Protein AF-A0A6H0ZIC0-F1 (afdb_monomer)

pLDDT: mean 87.7, std 14.44, range [37.72, 98.19]

Mean predicted aligned error: 5.65 Å

Foldseek 3Di:
DDDDQDVQLVVQLVLLVVLLVPDPDDFLLVVLCVVPDDVLNSVLSSVCSVQLVLLLVLADPVLNVVDDCRPGRSNLCVLQWDSDPPDSHIDGPDHSNVVSVVVSVCVVVVHPRPPRD

Radius of gyration: 13.79 Å; Cα contacts (8 Å, |Δi|>4): 107; chains: 1; bounding box: 33×36×36 Å

Secondary structure (DSSP, 8-state):
-PPPPPHHHHHHHHHHHHHHHH--S--HHHHHHHHHHHHHHHHHHHHHHHHHHHHHHHS-HHHHHT--IIIIIHHHHGGGEE--TTSSS-EESS-HHHHHHHHHHHHHHT-------

Structure (mmCIF, N/CA/C/O backbone):
data_AF-A0A6H0ZIC0-F1
#
_entry.id   AF-A0A6H0ZIC0-F1
#
loop_
_atom_site.group_PDB
_atom_site.id
_atom_site.type_symbol
_atom_site.label_atom_id
_atom_site.label_alt_id
_atom_site.label_comp_id
_atom_site.label_asym_id
_atom_site.label_entity_id
_atom_site.label_seq_id
_atom_site.pdbx_PDB_ins_code
_atom_site.Cartn_x
_atom_site.Cartn_y
_atom_site.Cartn_z
_atom_site.occupancy
_atom_site.B_iso_or_equiv
_atom_site.auth_seq_id
_atom_site.auth_comp_id
_atom_site.auth_asym_id
_atom_site.auth_atom_id
_atom_site.pdbx_PDB_model_num
ATOM 1 N N . MET A 1 1 ? 1.187 -20.808 -8.479 1.00 38.47 1 MET A N 1
ATOM 2 C CA . MET A 1 1 ? -0.115 -20.529 -9.123 1.00 38.47 1 MET A CA 1
ATOM 3 C C . MET A 1 1 ? -0.283 -19.022 -9.117 1.00 38.47 1 MET A C 1
ATOM 5 O O . MET A 1 1 ? -0.101 -18.449 -8.053 1.00 38.47 1 MET A O 1
ATOM 9 N N . ALA A 1 2 ? -0.529 -18.381 -10.261 1.00 49.66 2 ALA A N 1
ATOM 10 C CA . ALA A 1 2 ? -0.812 -16.946 -10.281 1.00 49.66 2 ALA A CA 1
ATOM 11 C C . ALA A 1 2 ? -2.184 -16.717 -9.629 1.00 49.66 2 ALA A C 1
ATOM 13 O O . ALA A 1 2 ? -3.164 -17.343 -10.033 1.00 49.66 2 ALA A O 1
ATOM 14 N N . GLN A 1 3 ? -2.235 -15.898 -8.582 1.00 57.03 3 GLN A N 1
ATOM 15 C CA . GLN A 1 3 ? -3.484 -15.509 -7.933 1.00 57.03 3 GLN A CA 1
ATOM 16 C C . GLN A 1 3 ? -4.285 -14.652 -8.925 1.00 57.03 3 GLN A C 1
ATOM 18 O O . GLN A 1 3 ? -3.717 -13.778 -9.579 1.00 57.03 3 GLN A O 1
ATOM 23 N N . ALA A 1 4 ? -5.576 -14.937 -9.106 1.00 69.56 4 ALA A N 1
ATOM 24 C CA . ALA A 1 4 ? -6.410 -14.145 -10.004 1.00 69.56 4 ALA A CA 1
ATOM 25 C C . ALA A 1 4 ? -6.533 -12.713 -9.459 1.00 69.56 4 ALA A C 1
ATOM 27 O O . ALA A 1 4 ? -6.843 -12.525 -8.282 1.00 69.56 4 ALA A O 1
ATOM 28 N N . LEU A 1 5 ? -6.284 -11.714 -10.309 1.00 73.38 5 LEU A N 1
ATOM 29 C CA . LEU A 1 5 ? -6.492 -10.314 -9.957 1.00 73.38 5 LEU A CA 1
ATOM 30 C C . LEU A 1 5 ? -8.000 -10.062 -9.819 1.00 73.38 5 LEU A C 1
ATOM 32 O O . LEU A 1 5 ? -8.750 -10.275 -10.774 1.00 73.38 5 LEU A O 1
ATOM 36 N N . THR A 1 6 ? -8.447 -9.651 -8.634 1.00 88.31 6 THR A N 1
ATOM 37 C CA . THR A 1 6 ? -9.831 -9.231 -8.399 1.00 88.31 6 THR A CA 1
ATOM 38 C C . THR A 1 6 ? -9.995 -7.765 -8.799 1.00 88.31 6 THR A C 1
ATOM 40 O O . THR A 1 6 ? -9.013 -7.034 -8.946 1.00 88.31 6 THR A O 1
ATOM 43 N N . LEU A 1 7 ? -11.242 -7.324 -8.988 1.00 90.00 7 LEU A N 1
ATOM 44 C CA . LEU A 1 7 ? -11.521 -5.901 -9.195 1.00 90.00 7 LEU A CA 1
ATOM 45 C C . LEU A 1 7 ? -11.073 -5.074 -7.977 1.00 90.00 7 LEU A C 1
ATOM 47 O O . LEU A 1 7 ? -10.534 -3.987 -8.151 1.00 90.00 7 LEU A O 1
ATOM 51 N N . ASP A 1 8 ? -11.215 -5.636 -6.776 1.00 89.94 8 ASP A N 1
ATOM 52 C CA . ASP A 1 8 ? -10.791 -5.006 -5.524 1.00 89.94 8 ASP A CA 1
ATOM 53 C C . ASP A 1 8 ? -9.272 -4.779 -5.502 1.00 89.94 8 ASP A C 1
ATOM 55 O O . ASP A 1 8 ? -8.843 -3.641 -5.325 1.00 89.94 8 ASP A O 1
ATOM 59 N N . HIS A 1 9 ? -8.464 -5.789 -5.868 1.00 94.56 9 HIS A N 1
ATOM 60 C CA . HIS A 1 9 ? -7.010 -5.623 -6.003 1.00 94.56 9 HIS A CA 1
ATOM 61 C C . HIS A 1 9 ? -6.648 -4.513 -6.998 1.00 94.56 9 HIS A C 1
ATOM 63 O O . HIS A 1 9 ? -5.687 -3.775 -6.789 1.00 94.56 9 HIS A O 1
ATOM 69 N N . ALA A 1 10 ? -7.397 -4.393 -8.099 1.00 94.94 10 ALA A N 1
ATOM 70 C CA . ALA A 1 10 ? -7.160 -3.346 -9.085 1.00 94.94 10 ALA A CA 1
ATOM 71 C C . ALA A 1 10 ? -7.503 -1.952 -8.534 1.00 94.94 10 ALA A C 1
ATOM 73 O O . ALA A 1 10 ? -6.737 -1.018 -8.761 1.00 94.94 10 ALA A O 1
ATOM 74 N N . HIS A 1 11 ? -8.603 -1.804 -7.791 1.00 95.94 11 HIS A N 1
ATOM 75 C CA . HIS A 1 11 ? -8.967 -0.539 -7.147 1.00 95.94 11 HIS A CA 1
ATOM 76 C C . HIS A 1 11 ? -7.963 -0.139 -6.063 1.00 95.94 11 HIS A C 1
ATOM 78 O O . HIS A 1 11 ? -7.490 0.996 -6.065 1.00 95.94 11 HIS A O 1
ATOM 84 N N . THR A 1 12 ? -7.558 -1.072 -5.201 1.00 97.56 12 THR A N 1
ATOM 85 C CA . THR A 1 12 ? -6.514 -0.822 -4.200 1.00 97.56 12 THR A CA 1
ATOM 86 C C . THR A 1 12 ? -5.204 -0.418 -4.876 1.00 97.56 12 THR A C 1
ATOM 88 O O . THR A 1 12 ? -4.568 0.548 -4.465 1.00 97.56 12 THR A O 1
ATOM 91 N N . ALA A 1 13 ? -4.813 -1.091 -5.964 1.00 97.12 13 ALA A N 1
ATOM 92 C CA . ALA A 1 13 ? -3.612 -0.734 -6.718 1.00 97.12 13 ALA A CA 1
ATOM 93 C C . ALA A 1 13 ? -3.678 0.675 -7.332 1.00 97.12 13 ALA A C 1
ATOM 95 O O . ALA A 1 13 ? -2.651 1.350 -7.390 1.00 97.12 13 ALA A O 1
ATOM 96 N N . LEU A 1 14 ? -4.858 1.130 -7.771 1.00 96.56 14 LEU A N 1
ATOM 97 C CA . LEU A 1 14 ? -5.050 2.507 -8.233 1.00 96.56 14 LEU A CA 1
ATOM 98 C C . LEU A 1 14 ? -4.869 3.509 -7.090 1.00 96.56 14 LEU A C 1
ATOM 100 O O . LEU A 1 14 ? -4.133 4.470 -7.277 1.00 96.56 14 LEU A O 1
ATOM 104 N N . CYS A 1 15 ? -5.415 3.232 -5.902 1.00 97.38 15 CYS A N 1
ATOM 105 C CA . CYS A 1 15 ? -5.225 4.089 -4.725 1.00 97.38 15 CYS A CA 1
ATOM 106 C C . CYS A 1 15 ? -3.734 4.206 -4.349 1.00 97.38 15 CYS A C 1
ATOM 108 O O . CYS A 1 15 ? -3.236 5.290 -4.064 1.00 97.38 15 CYS A O 1
ATOM 110 N N . ILE A 1 16 ? -2.986 3.094 -4.399 1.00 96.56 16 ILE A N 1
ATOM 111 C CA . ILE A 1 16 ? -1.529 3.090 -4.157 1.00 96.56 16 ILE A CA 1
ATOM 112 C C . ILE A 1 16 ? -0.814 3.960 -5.194 1.00 96.56 16 ILE A C 1
ATOM 114 O O . ILE A 1 16 ? 0.068 4.747 -4.856 1.00 96.56 16 ILE A O 1
ATOM 118 N N . TRP A 1 17 ? -1.177 3.793 -6.467 1.00 95.25 17 TRP A N 1
ATOM 119 C CA . TRP A 1 17 ? -0.591 4.546 -7.569 1.00 95.25 17 TRP A CA 1
ATOM 120 C C . TRP A 1 17 ? -0.858 6.050 -7.440 1.00 95.25 17 TRP A C 1
ATOM 122 O O . TRP A 1 17 ? 0.055 6.846 -7.647 1.00 95.25 17 TRP A O 1
ATOM 132 N N . GLU A 1 18 ? -2.077 6.438 -7.070 1.00 94.50 18 GLU A N 1
ATOM 133 C CA . GLU A 1 18 ? -2.459 7.828 -6.804 1.00 94.50 18 GLU A CA 1
ATOM 134 C C . GLU A 1 18 ? -1.657 8.401 -5.633 1.00 94.50 18 GLU A C 1
ATOM 136 O O . GLU A 1 18 ? -0.977 9.410 -5.812 1.00 94.50 18 GLU A O 1
ATOM 141 N N . ALA A 1 19 ? -1.587 7.688 -4.504 1.00 92.62 19 ALA A N 1
ATOM 142 C CA . ALA A 1 19 ? -0.786 8.097 -3.350 1.00 92.62 19 ALA A CA 1
ATOM 143 C C . ALA A 1 19 ? 0.699 8.309 -3.707 1.00 92.62 19 ALA A C 1
ATOM 145 O O . ALA A 1 19 ? 1.330 9.264 -3.251 1.00 92.62 19 ALA A O 1
ATOM 146 N N . TRP A 1 20 ? 1.274 7.461 -4.569 1.00 90.44 20 TRP A N 1
ATOM 147 C CA . TRP A 1 20 ? 2.644 7.650 -5.060 1.00 90.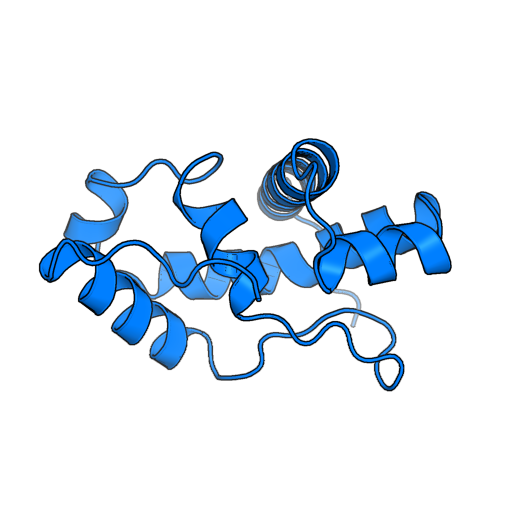44 20 TRP A CA 1
ATOM 148 C C . TRP A 1 20 ? 2.800 8.899 -5.921 1.00 90.44 20 TRP A C 1
ATOM 150 O O . TRP A 1 20 ? 3.859 9.519 -5.883 1.00 90.44 20 TRP A O 1
ATOM 160 N N . LEU A 1 21 ? 1.811 9.225 -6.755 1.00 89.25 21 LEU A N 1
ATOM 161 C CA . LEU A 1 21 ? 1.866 10.382 -7.651 1.00 89.25 21 LEU A CA 1
ATOM 162 C C . LEU A 1 21 ? 1.647 11.706 -6.921 1.00 89.25 21 LEU A C 1
ATOM 164 O O . LEU A 1 21 ? 2.221 12.706 -7.335 1.00 89.25 21 LEU A O 1
ATOM 168 N N . GLU A 1 22 ? 0.846 11.702 -5.860 1.00 89.75 22 GLU A N 1
ATOM 169 C CA . GLU A 1 22 ? 0.562 12.880 -5.032 1.00 89.75 22 GLU A CA 1
ATOM 170 C C . GLU A 1 22 ? 1.669 13.173 -4.008 1.00 89.75 22 GLU A C 1
ATOM 172 O O . GLU A 1 22 ? 1.687 14.237 -3.390 1.00 89.75 22 GLU A O 1
ATOM 177 N N . THR A 1 23 ? 2.615 12.246 -3.825 1.00 84.62 23 THR A N 1
ATOM 178 C CA . THR A 1 23 ? 3.772 12.463 -2.953 1.00 84.62 23 THR A CA 1
ATOM 179 C C . THR A 1 23 ? 4.792 13.376 -3.645 1.00 84.62 23 THR A C 1
ATOM 181 O O . THR A 1 23 ? 5.536 12.937 -4.526 1.00 84.62 23 THR A O 1
ATOM 184 N N . ASP A 1 24 ? 4.859 14.630 -3.195 1.00 78.38 24 ASP A N 1
ATOM 185 C CA . ASP A 1 24 ? 5.832 15.635 -3.657 1.00 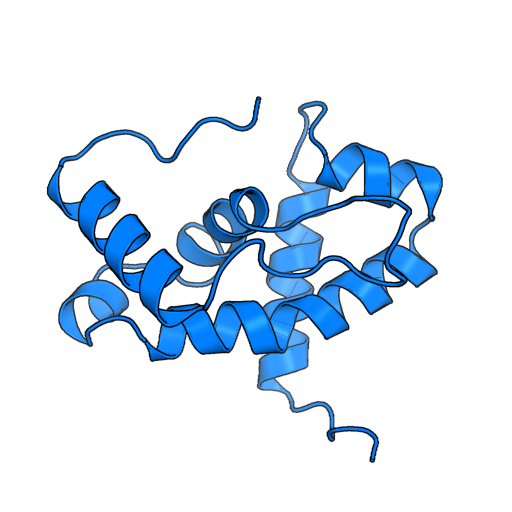78.38 24 ASP A CA 1
ATOM 186 C C . ASP A 1 24 ? 7.174 15.591 -2.893 1.00 78.38 24 ASP A C 1
ATOM 188 O O . ASP A 1 24 ? 8.121 16.302 -3.237 1.00 78.38 24 ASP A O 1
ATOM 192 N N . THR A 1 25 ? 7.269 14.778 -1.839 1.00 84.38 25 THR A N 1
ATOM 193 C CA . THR A 1 25 ? 8.481 14.602 -1.027 1.00 84.38 25 THR A CA 1
ATOM 194 C C . THR A 1 25 ? 9.319 13.413 -1.495 1.00 84.38 25 THR A C 1
ATOM 196 O O . THR A 1 25 ? 8.800 12.423 -2.011 1.00 84.38 25 THR A O 1
ATOM 199 N N . GLU A 1 26 ? 10.638 13.484 -1.296 1.00 85.56 26 GLU A N 1
ATOM 200 C CA . GLU A 1 26 ? 11.513 12.328 -1.505 1.00 85.56 26 GLU A CA 1
ATOM 201 C C . GLU A 1 26 ? 11.251 11.281 -0.415 1.00 85.56 26 GLU A C 1
ATOM 203 O O . GLU A 1 26 ? 11.427 11.533 0.773 1.00 85.56 26 GLU A O 1
ATOM 208 N N . THR A 1 27 ? 10.803 10.103 -0.836 1.00 89.69 27 THR A N 1
ATOM 209 C CA . THR A 1 27 ? 10.472 8.949 0.000 1.00 89.69 27 THR A CA 1
ATOM 210 C C . THR A 1 27 ? 11.022 7.674 -0.637 1.00 89.69 27 THR A C 1
ATOM 212 O O . THR A 1 27 ? 11.350 7.638 -1.828 1.00 89.69 27 THR A O 1
ATOM 215 N N . ALA A 1 28 ? 11.060 6.578 0.123 1.00 89.25 28 ALA A N 1
ATOM 216 C CA . ALA A 1 28 ? 11.515 5.291 -0.403 1.00 89.25 28 ALA A CA 1
ATOM 217 C C . ALA A 1 28 ? 10.681 4.798 -1.610 1.00 89.25 28 ALA A C 1
ATOM 219 O O . ALA A 1 28 ? 11.223 4.177 -2.527 1.00 89.25 28 ALA A O 1
ATOM 220 N N . TRP A 1 29 ? 9.373 5.089 -1.656 1.00 87.94 29 TRP A N 1
ATOM 221 C CA . TRP A 1 29 ? 8.519 4.692 -2.783 1.00 87.94 29 TRP A CA 1
ATOM 222 C C . TRP A 1 29 ? 8.630 5.622 -3.988 1.00 87.94 29 TRP A C 1
ATOM 224 O O . TRP A 1 29 ? 8.564 5.134 -5.118 1.00 87.94 29 TRP A O 1
ATOM 234 N N . THR A 1 30 ? 8.845 6.929 -3.795 1.00 88.50 30 THR A N 1
ATOM 235 C CA . THR A 1 30 ? 9.127 7.828 -4.926 1.00 88.50 30 THR A CA 1
ATOM 236 C C . THR A 1 30 ? 10.472 7.480 -5.559 1.00 88.50 30 THR A C 1
ATOM 238 O O . THR A 1 30 ? 10.559 7.399 -6.782 1.00 88.50 30 THR A O 1
ATOM 241 N N . GLU A 1 31 ? 11.491 7.149 -4.756 1.00 89.62 31 GLU A N 1
ATOM 242 C CA . GLU A 1 31 ? 12.781 6.667 -5.265 1.00 89.62 31 GLU A CA 1
ATOM 243 C C . GLU A 1 31 ? 12.631 5.338 -6.027 1.00 89.62 31 GLU A C 1
ATOM 245 O O . GLU A 1 31 ? 13.172 5.180 -7.127 1.00 89.62 31 GLU A O 1
ATOM 250 N N . TYR A 1 32 ? 11.871 4.377 -5.487 1.00 90.38 32 TYR A N 1
ATOM 251 C CA . TYR A 1 32 ? 11.590 3.115 -6.180 1.00 90.38 32 TYR A CA 1
ATOM 252 C C . TYR A 1 32 ? 10.905 3.359 -7.532 1.00 90.38 32 TYR A C 1
ATOM 254 O O . TYR A 1 32 ? 11.331 2.813 -8.557 1.00 90.38 32 TYR A O 1
ATOM 262 N N . ARG A 1 33 ? 9.866 4.204 -7.548 1.00 88.81 33 ARG A N 1
ATOM 263 C CA . ARG A 1 33 ? 9.113 4.579 -8.752 1.00 88.81 33 ARG A CA 1
ATOM 264 C C . ARG A 1 33 ? 10.028 5.176 -9.819 1.00 88.81 33 ARG A C 1
ATOM 266 O O . ARG A 1 33 ? 9.991 4.741 -10.975 1.00 88.81 33 ARG A O 1
ATOM 273 N N . ASP A 1 34 ? 10.862 6.135 -9.431 1.00 88.69 34 ASP A N 1
ATOM 274 C CA . ASP A 1 34 ? 11.701 6.902 -10.352 1.00 88.69 34 ASP A CA 1
ATOM 275 C C . ASP A 1 34 ? 12.835 6.046 -10.941 1.00 88.69 34 ASP A C 1
ATOM 277 O O . ASP A 1 34 ? 13.182 6.193 -12.115 1.00 88.69 34 ASP A O 1
ATOM 281 N N . ASN A 1 35 ? 13.340 5.066 -10.184 1.00 90.44 35 ASN A N 1
ATOM 282 C CA . ASN A 1 35 ? 14.384 4.146 -10.645 1.00 90.44 35 ASN A CA 1
ATOM 283 C C . ASN A 1 35 ? 13.869 2.967 -11.489 1.00 90.44 35 ASN A C 1
ATOM 285 O O . ASN A 1 35 ? 14.633 2.371 -12.253 1.00 90.44 35 ASN A O 1
ATOM 289 N N . ARG A 1 36 ? 12.594 2.580 -11.351 1.00 89.50 36 ARG A N 1
ATOM 290 C CA . ARG A 1 36 ? 12.020 1.398 -12.029 1.00 89.50 36 ARG A CA 1
ATOM 291 C C . ARG A 1 36 ? 11.088 1.750 -13.191 1.00 89.50 36 ARG A C 1
ATOM 293 O O . ARG A 1 36 ? 10.800 0.897 -14.034 1.00 89.50 36 ARG A O 1
ATOM 300 N N . GLY A 1 37 ? 10.632 2.998 -13.261 1.00 88.94 37 GLY A N 1
ATOM 301 C CA . GLY A 1 37 ? 9.731 3.489 -14.295 1.00 88.94 37 GLY A CA 1
ATOM 302 C C . GLY A 1 37 ? 8.278 3.041 -14.108 1.00 88.94 37 GLY A C 1
ATOM 303 O O . GLY A 1 37 ? 7.937 2.191 -13.280 1.00 88.94 37 GLY A O 1
ATOM 304 N N . ALA A 1 38 ? 7.385 3.623 -14.912 1.00 90.25 38 ALA A N 1
ATOM 305 C CA . ALA A 1 38 ? 5.939 3.522 -14.703 1.00 90.25 38 ALA A CA 1
ATOM 306 C C . ALA A 1 38 ? 5.372 2.097 -14.842 1.00 90.25 38 ALA A C 1
ATOM 308 O O . ALA A 1 38 ? 4.437 1.740 -14.131 1.00 90.25 38 ALA A O 1
ATOM 309 N N . VAL A 1 39 ? 5.909 1.27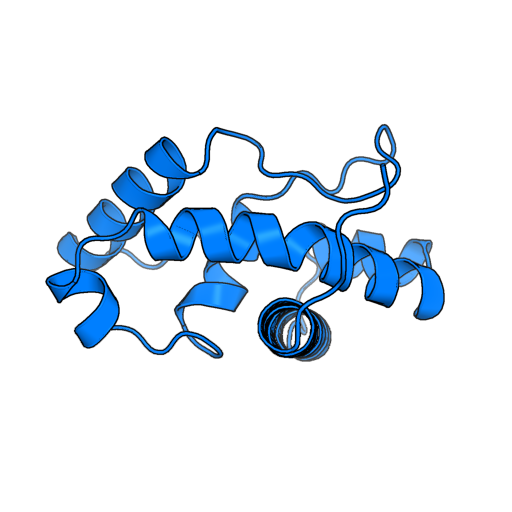2 -15.749 1.00 92.50 39 VAL A N 1
ATOM 310 C CA . VAL A 1 39 ? 5.402 -0.098 -15.960 1.00 92.50 39 VAL A CA 1
ATOM 311 C C . VAL A 1 39 ? 5.659 -0.961 -14.729 1.00 92.50 39 VAL A C 1
ATOM 313 O O . VAL A 1 39 ? 4.719 -1.535 -14.188 1.00 92.50 39 VAL A O 1
ATOM 316 N N . GLN A 1 40 ? 6.908 -1.012 -14.260 1.00 92.62 40 GLN A N 1
ATOM 317 C CA . GLN A 1 40 ? 7.270 -1.804 -13.085 1.00 92.62 40 GLN A CA 1
ATOM 318 C C . GLN A 1 40 ? 6.567 -1.289 -11.827 1.00 92.62 40 GLN A C 1
ATOM 320 O O . GLN A 1 40 ? 6.107 -2.084 -11.015 1.00 92.62 40 GLN A O 1
ATOM 325 N N . SER A 1 41 ? 6.426 0.030 -11.703 1.00 92.88 41 SER A N 1
ATOM 326 C CA . SER A 1 41 ? 5.714 0.658 -10.590 1.00 92.88 41 SER A CA 1
ATOM 327 C C . SER A 1 41 ? 4.249 0.219 -10.517 1.00 92.88 41 SER A C 1
ATOM 329 O O . SER A 1 41 ? 3.781 -0.161 -9.453 1.00 92.88 41 SER A O 1
ATOM 331 N N . ARG A 1 42 ? 3.531 0.160 -11.647 1.00 94.06 42 ARG A N 1
ATOM 332 C CA . ARG A 1 42 ? 2.145 -0.345 -11.667 1.00 94.06 42 ARG A CA 1
ATOM 333 C C . ARG A 1 42 ? 2.051 -1.815 -11.268 1.00 94.06 42 ARG A C 1
ATOM 335 O O . ARG A 1 42 ? 1.121 -2.188 -10.559 1.00 94.06 42 ARG A O 1
ATOM 342 N N . TYR A 1 43 ? 3.005 -2.645 -11.696 1.00 94.56 43 TYR A N 1
ATOM 343 C CA . TYR A 1 43 ? 3.072 -4.028 -11.219 1.00 94.56 43 TYR A CA 1
ATOM 344 C C . TYR A 1 43 ? 3.320 -4.077 -9.710 1.00 94.56 43 TYR A C 1
ATOM 346 O O . TYR A 1 43 ? 2.616 -4.805 -9.020 1.00 94.56 43 TYR A O 1
ATOM 354 N N . ALA A 1 44 ? 4.232 -3.258 -9.180 1.00 95.31 44 ALA A N 1
ATOM 355 C CA . ALA A 1 44 ? 4.438 -3.147 -7.739 1.00 95.31 44 ALA A CA 1
ATOM 356 C C . ALA A 1 44 ? 3.134 -2.798 -7.003 1.00 95.31 44 ALA A C 1
ATOM 358 O O . ALA A 1 44 ? 2.779 -3.509 -6.069 1.00 95.31 44 ALA A O 1
ATOM 359 N N . CYS A 1 45 ? 2.357 -1.816 -7.475 1.00 96.19 45 CYS A N 1
ATOM 360 C CA . CYS A 1 45 ? 1.048 -1.496 -6.893 1.00 96.19 45 CYS A CA 1
ATOM 361 C C . CYS A 1 45 ? 0.098 -2.710 -6.878 1.00 96.19 45 CYS A C 1
ATOM 363 O O . CYS A 1 45 ? -0.531 -2.984 -5.859 1.00 96.19 45 CYS A O 1
ATOM 365 N N . LEU A 1 46 ? 0.033 -3.485 -7.969 1.00 96.38 46 LEU A N 1
ATOM 366 C CA . LEU A 1 46 ? -0.782 -4.709 -8.038 1.00 96.38 46 LEU A CA 1
ATOM 367 C C . LEU A 1 46 ? -0.320 -5.787 -7.044 1.00 96.38 46 LEU A C 1
ATOM 369 O O . LEU A 1 46 ? -1.149 -6.516 -6.506 1.00 96.38 46 LEU A O 1
ATOM 373 N N . HIS A 1 47 ? 0.985 -5.889 -6.790 1.00 95.44 47 HIS A N 1
ATOM 374 C CA . HIS A 1 47 ? 1.555 -6.827 -5.818 1.00 95.44 47 HIS A CA 1
ATOM 375 C C . HIS A 1 47 ? 1.374 -6.373 -4.362 1.00 95.44 47 HIS A C 1
ATOM 377 O O . HIS A 1 47 ? 1.249 -7.204 -3.460 1.00 95.44 47 HIS A O 1
ATOM 383 N N . MET A 1 48 ? 1.338 -5.064 -4.125 1.00 96.75 48 MET A N 1
ATOM 384 C CA . MET A 1 48 ? 1.110 -4.477 -2.806 1.00 96.75 48 MET A CA 1
ATOM 385 C C . MET A 1 48 ? -0.369 -4.517 -2.400 1.00 96.75 48 MET A C 1
ATOM 387 O O . MET A 1 48 ? -0.665 -4.716 -1.224 1.00 96.75 48 MET A O 1
ATOM 391 N N . ALA A 1 49 ? -1.294 -4.388 -3.356 1.00 97.44 49 ALA A N 1
ATOM 392 C CA . ALA A 1 49 ? -2.740 -4.372 -3.122 1.00 97.44 49 ALA A CA 1
ATOM 393 C C . ALA A 1 49 ? -3.265 -5.480 -2.182 1.00 97.44 49 ALA A C 1
ATOM 395 O O . ALA A 1 49 ? -3.825 -5.135 -1.140 1.00 97.44 49 ALA A O 1
ATOM 396 N N . PRO A 1 50 ? -3.035 -6.786 -2.438 1.00 96.88 50 PRO A N 1
ATOM 397 C CA . PRO A 1 50 ? -3.519 -7.844 -1.544 1.00 96.88 50 PRO A CA 1
ATOM 398 C C . PRO A 1 50 ? -2.925 -7.766 -0.130 1.00 96.88 50 PRO A C 1
ATOM 400 O O . PRO A 1 50 ? -3.545 -8.215 0.832 1.00 96.88 50 PRO A O 1
ATOM 403 N N . GLN A 1 51 ? -1.720 -7.211 0.018 1.00 97.62 51 GLN A N 1
ATOM 404 C CA . GLN A 1 51 ? -1.071 -7.058 1.320 1.00 97.62 51 GLN A CA 1
ATOM 405 C C . GLN A 1 51 ? -1.724 -5.926 2.123 1.00 97.62 51 GLN A C 1
ATOM 407 O O . GLN A 1 51 ? -2.003 -6.098 3.307 1.00 97.62 51 GLN A O 1
ATOM 412 N N . ILE A 1 52 ? -2.029 -4.800 1.471 1.00 97.94 52 ILE A N 1
ATOM 413 C CA . ILE A 1 52 ? -2.774 -3.685 2.072 1.00 97.94 52 ILE A CA 1
ATOM 414 C C . ILE A 1 52 ? -4.189 -4.123 2.459 1.00 97.94 52 ILE A C 1
ATOM 416 O O . ILE A 1 52 ? -4.635 -3.860 3.575 1.00 97.94 52 ILE A O 1
ATOM 420 N N . GLU A 1 53 ? -4.877 -4.851 1.581 1.00 97.44 53 GLU A N 1
ATOM 421 C CA . GLU A 1 53 ? -6.205 -5.401 1.872 1.00 97.44 53 GLU A CA 1
ATOM 422 C C . GLU A 1 53 ? -6.182 -6.369 3.056 1.00 97.44 53 GLU A C 1
ATOM 424 O O . GLU A 1 53 ? -7.095 -6.350 3.880 1.00 97.44 53 GLU A O 1
ATOM 429 N N . ALA A 1 54 ? -5.121 -7.169 3.200 1.00 97.75 54 ALA A N 1
ATOM 430 C CA . ALA A 1 54 ? -4.950 -8.041 4.357 1.00 97.75 54 ALA A CA 1
ATOM 431 C C . ALA A 1 54 ? -4.787 -7.253 5.668 1.00 97.75 54 ALA A C 1
ATOM 433 O O . ALA A 1 54 ? -5.308 -7.684 6.697 1.00 97.75 54 ALA A O 1
ATOM 434 N N . VAL A 1 55 ? -4.104 -6.101 5.645 1.00 98.19 55 VAL A N 1
ATOM 435 C CA . VAL A 1 55 ? -4.020 -5.208 6.815 1.00 98.19 55 VAL A CA 1
ATOM 436 C C . VAL A 1 55 ? -5.396 -4.625 7.123 1.00 98.19 55 VAL A C 1
ATOM 438 O O . VAL A 1 55 ? -5.842 -4.699 8.266 1.00 98.19 55 VAL A O 1
ATOM 441 N N . TYR A 1 56 ? -6.108 -4.119 6.112 1.00 97.12 56 TYR A N 1
ATOM 442 C CA . TYR A 1 56 ? -7.444 -3.551 6.298 1.00 97.12 56 TYR A CA 1
ATOM 443 C C . TYR A 1 56 ? -8.425 -4.581 6.864 1.00 97.12 56 TYR A C 1
ATOM 445 O O 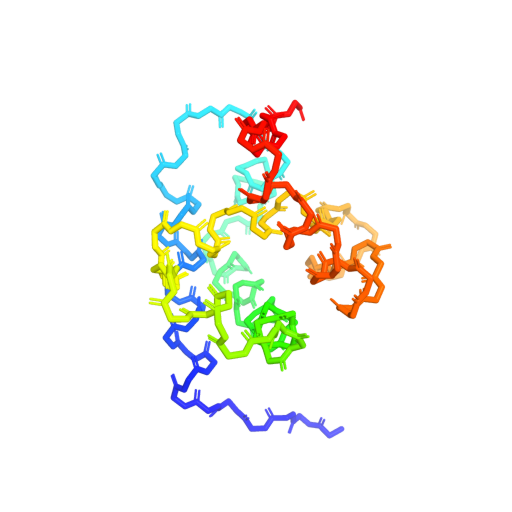. TYR A 1 56 ? -9.147 -4.301 7.815 1.00 97.12 56 TYR A O 1
ATOM 453 N N . ALA A 1 57 ? -8.410 -5.806 6.336 1.00 96.94 57 ALA A N 1
ATOM 454 C CA . ALA A 1 57 ? -9.255 -6.901 6.801 1.00 96.94 57 ALA A CA 1
ATOM 455 C C . ALA A 1 57 ? -8.947 -7.348 8.242 1.00 96.94 57 ALA A C 1
ATOM 457 O O . ALA A 1 57 ? -9.806 -7.956 8.881 1.00 96.94 57 ALA A O 1
ATOM 458 N N . ALA A 1 58 ? -7.746 -7.062 8.755 1.00 97.69 58 ALA A N 1
ATOM 459 C CA . ALA A 1 58 ? -7.356 -7.356 10.131 1.00 97.69 58 ALA A CA 1
ATOM 460 C C . ALA A 1 58 ? -7.784 -6.269 11.137 1.00 97.69 58 ALA A C 1
ATOM 462 O O . ALA A 1 58 ? -7.715 -6.505 12.345 1.00 97.69 58 ALA A O 1
ATOM 463 N N . LEU A 1 59 ? -8.234 -5.098 10.671 1.00 96.56 59 LEU A N 1
ATOM 464 C CA . LEU A 1 59 ? -8.784 -4.049 11.530 1.00 96.56 59 LEU A CA 1
ATOM 465 C C . LEU A 1 59 ? -10.175 -4.432 12.056 1.00 96.56 59 LEU A C 1
ATOM 467 O O . LEU A 1 59 ? -10.949 -5.134 11.398 1.00 96.56 59 LEU A O 1
ATOM 471 N N . SER A 1 60 ? -10.529 -3.921 13.239 1.00 95.62 60 SER A N 1
ATOM 472 C CA . SER A 1 60 ? -11.904 -4.028 13.732 1.00 95.62 60 SER A CA 1
ATOM 473 C C . SER A 1 60 ? -12.865 -3.246 12.828 1.00 95.62 60 SER A C 1
ATOM 475 O O . SER A 1 60 ? -12.477 -2.307 12.136 1.00 95.62 60 SER A O 1
ATOM 477 N N . GLU A 1 61 ? -14.138 -3.639 12.817 1.00 95.25 61 GLU A N 1
ATOM 478 C CA . GLU A 1 61 ? -15.190 -2.919 12.083 1.00 95.25 61 GLU A CA 1
ATOM 479 C C . GLU A 1 61 ? -15.300 -1.457 12.534 1.00 95.25 61 GLU A C 1
ATOM 481 O O . GLU A 1 61 ? -15.284 -0.568 11.697 1.00 95.25 61 GLU A O 1
ATOM 486 N N . GLU A 1 62 ? -15.245 -1.204 13.845 1.00 92.94 62 GLU A N 1
ATOM 487 C CA . GLU A 1 62 ? -15.266 0.151 14.417 1.00 92.94 62 GLU A CA 1
ATOM 488 C C . GLU A 1 62 ? -14.155 1.057 13.864 1.00 92.94 62 GLU A C 1
ATOM 490 O O . GLU A 1 62 ? -14.404 2.218 13.550 1.00 92.94 62 GLU A O 1
ATOM 495 N N . VAL A 1 63 ? -12.933 0.534 13.710 1.00 93.44 63 VAL A N 1
ATOM 496 C CA . VAL A 1 63 ? -11.821 1.309 13.138 1.00 93.44 63 VAL A CA 1
ATOM 497 C C . VAL A 1 63 ? -12.040 1.556 11.647 1.00 93.44 63 VAL A C 1
ATOM 499 O O . VAL A 1 63 ? -11.760 2.649 11.164 1.00 93.44 63 VAL A O 1
ATOM 502 N N . ARG A 1 64 ? -12.549 0.560 10.913 1.00 93.62 64 ARG A N 1
ATOM 503 C CA . ARG A 1 64 ? -12.810 0.682 9.473 1.00 93.62 64 ARG A CA 1
ATOM 504 C C . ARG A 1 64 ? -13.919 1.682 9.160 1.00 93.62 64 ARG A C 1
ATOM 506 O O . ARG A 1 64 ? -13.774 2.431 8.203 1.00 93.62 64 ARG A O 1
ATOM 513 N N . ASP A 1 65 ? -14.973 1.724 9.969 1.00 91.75 65 ASP A N 1
ATOM 514 C CA . ASP A 1 65 ? -16.104 2.644 9.787 1.00 91.75 65 ASP A CA 1
ATOM 515 C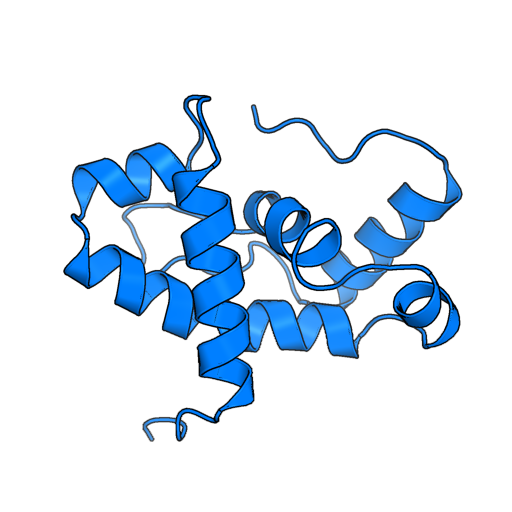 C . ASP A 1 65 ? -15.704 4.118 9.958 1.00 91.75 65 ASP A C 1
ATOM 517 O O . ASP A 1 65 ? -16.335 5.009 9.388 1.00 91.75 65 ASP A O 1
ATOM 521 N N . GLY A 1 66 ? -14.654 4.382 10.740 1.00 89.69 66 GLY A N 1
ATOM 522 C CA . GLY A 1 66 ? -14.114 5.722 10.964 1.00 89.69 66 GLY A CA 1
ATOM 523 C C . GLY A 1 66 ? -13.035 6.158 9.972 1.00 89.69 66 GLY A C 1
ATOM 524 O O . GLY A 1 66 ? -12.474 7.232 10.168 1.00 89.69 66 GLY A O 1
ATOM 525 N N . LEU A 1 67 ? -12.713 5.340 8.963 1.00 91.94 67 LEU A N 1
ATOM 526 C CA . LEU A 1 67 ? -11.516 5.499 8.139 1.00 91.94 67 LEU A CA 1
ATOM 527 C C . LEU A 1 67 ? -11.828 5.447 6.641 1.00 91.94 67 LEU A C 1
ATOM 529 O O . LEU A 1 67 ? -12.405 4.481 6.136 1.00 91.94 67 LEU A O 1
ATOM 533 N N . CYS A 1 68 ? -11.357 6.446 5.903 1.00 93.56 68 CYS A N 1
ATOM 534 C CA . CYS A 1 68 ? -11.430 6.467 4.449 1.00 93.56 68 CYS A CA 1
ATOM 535 C C . CYS A 1 68 ? -10.293 5.626 3.860 1.00 93.56 68 CYS A C 1
ATOM 537 O O . CYS A 1 68 ? -9.106 5.860 4.104 1.00 93.56 68 CYS A O 1
ATOM 539 N N . PHE A 1 69 ? -10.662 4.598 3.097 1.00 94.19 69 PHE A N 1
ATOM 540 C CA . PHE A 1 69 ? -9.712 3.597 2.619 1.00 94.19 69 PHE A CA 1
ATOM 541 C C . PHE A 1 69 ? -8.650 4.181 1.673 1.00 94.19 69 PHE A C 1
ATOM 543 O O . PHE A 1 69 ? -7.468 3.877 1.795 1.00 94.19 69 PHE A O 1
ATOM 550 N N . ASP A 1 70 ? -9.069 5.021 0.738 1.00 91.81 70 ASP A N 1
ATOM 551 C CA . ASP A 1 70 ? -8.269 5.544 -0.369 1.00 91.81 70 ASP A CA 1
ATOM 552 C C . ASP A 1 70 ? -7.317 6.678 0.036 1.00 91.81 70 ASP A C 1
ATOM 554 O O . ASP A 1 70 ? -6.141 6.601 -0.307 1.00 91.81 70 ASP A O 1
ATOM 558 N N . TRP A 1 71 ? -7.773 7.692 0.783 1.00 89.06 71 TRP A N 1
ATOM 559 C CA . TRP A 1 71 ? -6.941 8.866 1.109 1.00 89.06 71 TRP A CA 1
ATOM 560 C C . TRP A 1 71 ? -6.391 8.912 2.545 1.00 89.06 71 TRP A C 1
ATOM 562 O O . TRP A 1 71 ? -5.518 9.731 2.822 1.00 89.06 71 TRP A O 1
ATOM 572 N N . GLU A 1 72 ? -6.847 8.054 3.466 1.00 92.06 72 GLU A N 1
ATOM 573 C CA . GLU A 1 72 ? -6.286 7.979 4.832 1.00 92.06 72 GLU A CA 1
ATOM 574 C C . GLU A 1 72 ? -5.495 6.686 5.038 1.00 92.06 72 GLU A C 1
ATOM 576 O O . GLU A 1 72 ? -4.321 6.708 5.423 1.00 92.06 72 GLU A O 1
ATOM 581 N N . PHE A 1 73 ? -6.120 5.540 4.759 1.00 95.81 73 PHE A N 1
ATOM 582 C CA . PHE A 1 73 ? -5.522 4.238 5.038 1.00 95.81 73 PHE A CA 1
ATOM 583 C C . PHE A 1 73 ? -4.390 3.881 4.069 1.00 95.81 73 PHE A C 1
ATOM 585 O O . PHE A 1 73 ? -3.259 3.667 4.505 1.00 95.81 73 PHE A O 1
ATOM 592 N N . VAL A 1 74 ? -4.672 3.821 2.762 1.00 96.19 74 VAL A N 1
ATOM 593 C CA . VAL A 1 74 ? -3.701 3.383 1.743 1.00 96.19 74 VAL A CA 1
ATOM 594 C C . VAL A 1 74 ? -2.391 4.190 1.779 1.00 96.19 74 VAL A C 1
ATOM 596 O O . VAL A 1 74 ? -1.334 3.553 1.797 1.00 96.19 74 VAL A O 1
ATOM 599 N N . PRO A 1 75 ? -2.394 5.538 1.856 1.00 94.00 75 PRO A N 1
ATOM 600 C CA . PRO A 1 75 ? -1.156 6.313 1.935 1.00 94.00 75 PRO A CA 1
ATOM 601 C C . PRO A 1 75 ? -0.337 5.975 3.184 1.00 94.00 75 PRO A C 1
ATOM 603 O O . PRO A 1 75 ? 0.875 5.777 3.097 1.00 94.00 75 PRO A O 1
ATOM 606 N N . SER A 1 76 ? -1.001 5.813 4.334 1.00 94.31 76 SER A N 1
ATOM 607 C CA . SER A 1 76 ? -0.350 5.431 5.594 1.00 94.31 76 SER A CA 1
ATOM 608 C C . SER A 1 76 ? 0.350 4.076 5.487 1.00 94.31 76 SER A C 1
ATOM 610 O O . SER A 1 76 ? 1.437 3.881 6.038 1.00 94.31 76 SER A O 1
ATOM 612 N N . MET A 1 77 ? -0.242 3.139 4.740 1.00 96.31 77 MET A N 1
ATOM 613 C CA . MET A 1 77 ? 0.315 1.799 4.568 1.00 96.31 77 MET A CA 1
ATOM 614 C C . MET A 1 77 ? 1.665 1.784 3.855 1.00 96.31 77 MET A C 1
ATOM 616 O O . MET A 1 77 ? 2.456 0.879 4.108 1.00 96.31 77 MET A O 1
ATOM 620 N N . LEU A 1 78 ? 1.977 2.779 3.019 1.00 94.19 78 LEU A N 1
ATOM 621 C CA . LEU A 1 78 ? 3.239 2.829 2.273 1.00 94.19 78 LEU A CA 1
ATOM 622 C C . LEU A 1 78 ? 4.468 2.826 3.188 1.00 94.19 78 LEU A C 1
ATOM 624 O O . LEU A 1 78 ? 5.470 2.193 2.864 1.00 94.19 78 LEU A O 1
ATOM 628 N N . SER A 1 79 ? 4.366 3.448 4.365 1.00 93.75 79 SER A N 1
ATOM 629 C CA . SER A 1 79 ? 5.430 3.470 5.380 1.00 93.75 79 SER A CA 1
ATOM 630 C C . SER A 1 79 ? 5.787 2.087 5.949 1.00 93.75 79 SER A C 1
ATOM 632 O O . SER A 1 79 ? 6.870 1.902 6.503 1.00 93.75 79 SER A O 1
ATOM 634 N N . TYR A 1 80 ? 4.911 1.093 5.778 1.00 95.88 80 TYR A N 1
ATOM 635 C CA . TYR A 1 80 ? 5.112 -0.276 6.252 1.00 95.88 80 TYR A CA 1
ATOM 636 C C . TYR A 1 80 ? 5.695 -1.219 5.193 1.00 95.88 80 TYR A C 1
ATOM 638 O O . TYR A 1 80 ? 5.863 -2.411 5.462 1.00 95.88 80 TYR A O 1
ATOM 646 N N . PHE A 1 81 ? 6.017 -0.721 3.998 1.00 96.00 81 PHE A N 1
ATOM 647 C CA . PHE A 1 81 ? 6.630 -1.517 2.939 1.00 96.00 81 PHE A CA 1
ATOM 648 C C . PHE A 1 81 ? 8.147 -1.341 2.889 1.00 96.00 81 PHE A C 1
ATOM 650 O O . PHE A 1 81 ? 8.687 -0.247 3.038 1.00 96.00 81 PHE A O 1
ATOM 657 N N . SER A 1 82 ? 8.849 -2.438 2.606 1.00 94.50 82 SER A N 1
ATOM 658 C CA . SER A 1 82 ? 10.247 -2.388 2.197 1.00 94.50 82 SER A CA 1
ATOM 659 C C . SER A 1 82 ? 10.335 -2.158 0.694 1.00 94.50 82 SER A C 1
ATOM 661 O O . SER A 1 82 ? 9.909 -3.000 -0.093 1.00 94.50 82 SER A O 1
ATOM 663 N N . PHE A 1 83 ? 10.962 -1.055 0.293 1.00 91.69 83 PHE A N 1
ATOM 664 C CA . PHE A 1 83 ? 11.250 -0.729 -1.110 1.00 91.69 83 PHE A CA 1
ATOM 665 C C . PHE A 1 83 ? 12.666 -1.145 -1.535 1.00 91.69 83 PHE A C 1
ATOM 667 O O . PHE A 1 83 ? 13.237 -0.594 -2.475 1.00 91.69 83 PHE A O 1
ATOM 674 N N . SER A 1 84 ? 13.270 -2.106 -0.825 1.00 82.25 84 SER A N 1
ATOM 675 C CA . SER A 1 84 ? 14.647 -2.525 -1.090 1.00 82.25 84 SER A CA 1
ATOM 676 C C . SER A 1 84 ? 14.816 -3.126 -2.493 1.00 82.25 84 SER A C 1
ATOM 678 O O . SER A 1 84 ? 13.926 -3.781 -3.028 1.00 82.25 84 SER A O 1
ATOM 680 N N . ASN A 1 85 ? 16.011 -2.988 -3.069 1.00 69.75 85 ASN A N 1
ATOM 681 C CA . ASN A 1 85 ? 16.330 -3.561 -4.381 1.00 69.75 85 ASN A CA 1
ATOM 682 C C . ASN A 1 85 ? 16.557 -5.085 -4.371 1.00 69.75 85 ASN A C 1
ATOM 684 O O . ASN A 1 85 ? 16.884 -5.651 -5.413 1.00 69.75 85 ASN A O 1
ATOM 688 N N . PHE A 1 86 ? 16.421 -5.746 -3.217 1.00 75.31 86 PHE A N 1
ATOM 689 C CA . PHE A 1 86 ? 16.662 -7.184 -3.077 1.00 75.31 86 PHE A CA 1
ATOM 690 C C . PHE A 1 86 ? 15.443 -8.042 -3.431 1.00 75.31 86 PHE A C 1
ATOM 692 O O . PHE A 1 86 ? 15.605 -9.235 -3.684 1.00 75.31 86 PHE A O 1
ATOM 699 N N . THR A 1 87 ? 14.248 -7.451 -3.477 1.00 79.69 87 THR A N 1
ATOM 700 C CA . THR A 1 87 ? 13.012 -8.109 -3.914 1.00 79.69 87 THR A CA 1
ATOM 701 C C . THR A 1 87 ? 12.542 -7.543 -5.255 1.00 79.69 87 THR A C 1
ATOM 703 O O . THR A 1 87 ? 12.899 -6.432 -5.662 1.00 79.69 87 THR A O 1
ATOM 706 N N . GLU A 1 88 ? 11.759 -8.334 -5.993 1.00 86.44 88 GLU A N 1
ATOM 707 C CA . GLU A 1 88 ? 11.187 -7.894 -7.272 1.00 86.44 88 GLU A CA 1
ATOM 708 C C . GLU A 1 88 ? 10.144 -6.786 -7.061 1.00 86.44 88 GLU A C 1
ATOM 710 O O . GLU A 1 88 ? 10.149 -5.779 -7.780 1.00 86.44 88 GLU A O 1
ATOM 715 N N . TYR A 1 89 ? 9.320 -6.940 -6.019 1.00 93.44 89 TYR A N 1
ATOM 716 C CA . TYR A 1 89 ? 8.263 -6.015 -5.621 1.00 93.44 89 TYR A CA 1
ATOM 717 C C . TYR A 1 89 ? 8.371 -5.645 -4.135 1.00 93.44 89 TYR A C 1
ATOM 719 O O . TYR A 1 89 ? 8.941 -6.419 -3.359 1.00 93.44 89 TYR A O 1
ATOM 727 N N . PRO A 1 90 ? 7.836 -4.479 -3.729 1.00 95.31 90 PRO A N 1
ATOM 728 C CA . PRO A 1 90 ? 7.746 -4.111 -2.324 1.00 95.31 90 PRO A CA 1
ATOM 729 C C . PRO A 1 90 ? 6.869 -5.084 -1.531 1.00 95.31 90 PRO A C 1
ATOM 731 O O . PRO A 1 90 ? 5.814 -5.525 -1.996 1.00 95.31 90 PRO A O 1
ATOM 734 N N . GLU A 1 91 ? 7.289 -5.374 -0.303 1.00 95.38 91 GLU A N 1
ATOM 735 C CA . GLU A 1 91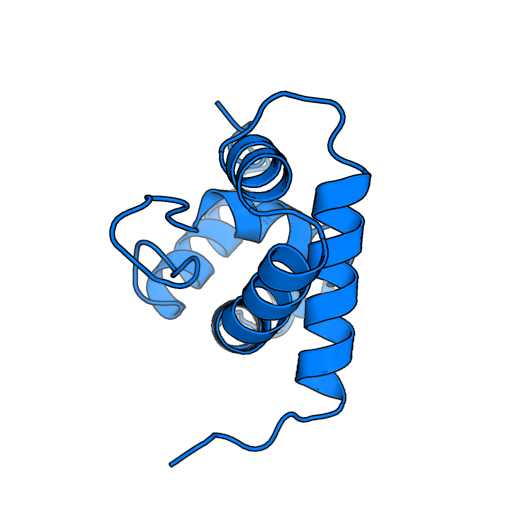 ? 6.582 -6.263 0.625 1.00 95.38 91 GLU A CA 1
ATOM 736 C C . GLU A 1 91 ? 6.459 -5.620 2.008 1.00 95.38 91 GLU A C 1
ATOM 738 O O . GLU A 1 91 ? 7.301 -4.804 2.397 1.00 95.38 91 GLU A O 1
ATOM 743 N N . LEU A 1 92 ? 5.416 -5.987 2.757 1.00 95.94 92 LEU A N 1
ATOM 744 C CA . LEU A 1 92 ? 5.256 -5.548 4.142 1.00 95.94 92 LEU A CA 1
ATOM 745 C C . LEU A 1 92 ? 6.455 -5.986 4.992 1.00 95.94 92 LEU A C 1
ATOM 747 O O . LEU A 1 92 ? 6.861 -7.147 4.973 1.00 95.94 92 LEU A O 1
ATOM 751 N N . VAL A 1 93 ? 6.986 -5.071 5.805 1.00 95.44 93 VAL A N 1
ATOM 752 C CA . VAL A 1 93 ? 8.138 -5.356 6.682 1.00 95.44 93 VAL A CA 1
ATOM 753 C C . VAL A 1 93 ? 7.802 -6.316 7.827 1.00 95.44 93 VAL A C 1
ATOM 755 O O . VAL A 1 93 ? 8.703 -6.859 8.467 1.00 95.44 93 VAL A O 1
ATOM 758 N N . ARG A 1 94 ? 6.509 -6.495 8.118 1.00 96.12 94 ARG A N 1
ATOM 759 C CA . ARG A 1 94 ? 5.961 -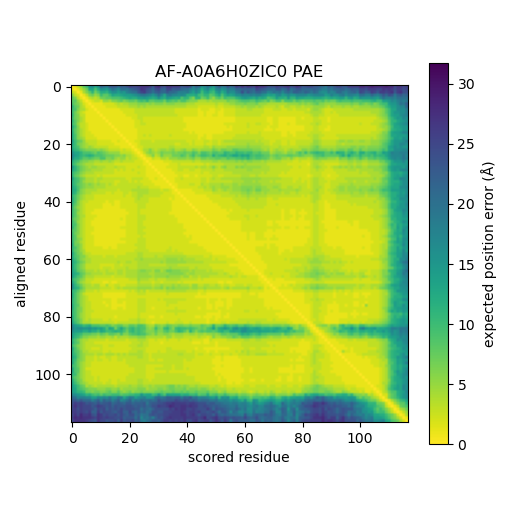7.305 9.212 1.00 96.12 94 ARG A CA 1
ATOM 760 C C . ARG A 1 94 ? 4.605 -7.904 8.814 1.00 96.12 94 ARG A C 1
ATOM 762 O O . ARG A 1 94 ? 3.994 -7.435 7.854 1.00 96.12 94 ARG A O 1
ATOM 769 N N . PRO A 1 95 ? 4.101 -8.919 9.537 1.00 97.44 95 PRO A N 1
ATOM 770 C CA . PRO A 1 95 ? 2.779 -9.487 9.284 1.00 97.44 95 PRO A CA 1
ATOM 771 C C . PRO A 1 95 ? 1.650 -8.449 9.344 1.00 97.44 95 PRO A C 1
ATOM 773 O O . PRO A 1 95 ? 1.635 -7.578 10.214 1.00 97.44 95 PRO A O 1
ATOM 776 N N . ALA A 1 96 ? 0.648 -8.604 8.474 1.00 97.12 96 ALA A N 1
ATOM 777 C CA . ALA A 1 96 ? -0.466 -7.661 8.345 1.00 97.12 96 ALA A CA 1
ATOM 778 C C . ALA A 1 96 ? -1.230 -7.413 9.659 1.00 97.12 96 ALA A C 1
ATOM 780 O O . ALA A 1 96 ? -1.618 -6.286 9.949 1.00 97.12 96 ALA A O 1
ATOM 781 N N . VAL A 1 97 ? -1.396 -8.451 10.484 1.00 97.19 97 VAL A N 1
ATOM 782 C CA . VAL A 1 97 ? -2.075 -8.361 11.788 1.00 97.19 97 VAL A CA 1
ATOM 783 C C . VAL A 1 97 ? -1.325 -7.493 12.801 1.00 97.19 97 VAL A C 1
ATOM 785 O O . VAL A 1 97 ? -1.954 -6.821 13.613 1.00 97.19 97 VAL A O 1
ATOM 788 N N . GLU A 1 98 ? 0.009 -7.480 12.753 1.00 97.38 98 GLU A N 1
ATOM 789 C CA . GLU A 1 98 ? 0.822 -6.644 13.641 1.00 97.38 98 GLU A CA 1
ATOM 790 C C . GLU A 1 98 ? 0.734 -5.178 13.224 1.00 97.38 98 GLU A C 1
ATOM 792 O O . GLU A 1 98 ? 0.557 -4.303 14.068 1.00 97.38 98 GLU A O 1
ATOM 797 N N . ILE A 1 99 ? 0.791 -4.923 11.914 1.00 97.38 99 ILE A N 1
ATOM 798 C CA . ILE A 1 99 ? 0.644 -3.579 11.348 1.00 97.38 99 ILE A CA 1
ATOM 799 C C . ILE A 1 99 ? -0.758 -3.033 11.627 1.00 97.38 99 ILE A C 1
ATOM 801 O O . ILE A 1 99 ? -0.888 -1.891 12.051 1.00 97.38 99 ILE A O 1
ATOM 805 N N . ALA A 1 100 ? -1.803 -3.850 11.466 1.00 97.06 100 ALA A N 1
ATOM 806 C CA . ALA A 1 100 ? -3.177 -3.456 11.769 1.00 97.06 100 ALA A CA 1
ATOM 807 C C . ALA A 1 100 ? -3.342 -3.041 13.241 1.00 97.06 100 ALA A C 1
ATOM 809 O O . ALA A 1 100 ? -3.963 -2.019 13.531 1.00 97.06 100 ALA A O 1
ATOM 810 N N . ALA A 1 101 ? -2.754 -3.802 14.171 1.00 95.75 101 ALA A N 1
ATOM 811 C CA . ALA A 1 101 ? -2.787 -3.477 15.595 1.00 95.75 101 ALA A CA 1
ATOM 812 C C . ALA A 1 101 ? -2.040 -2.170 15.913 1.00 95.75 101 ALA A C 1
ATOM 814 O O . ALA A 1 101 ? -2.530 -1.355 16.694 1.00 95.75 101 ALA A O 1
ATOM 815 N N . GLU A 1 102 ? -0.877 -1.955 15.297 1.00 95.31 102 GLU A N 1
ATOM 816 C CA . GLU A 1 102 ? -0.104 -0.721 15.455 1.00 95.31 102 GLU A CA 1
ATOM 817 C C . GLU A 1 102 ? -0.851 0.497 14.903 1.00 95.31 102 GLU A C 1
ATOM 819 O O . GLU A 1 102 ? -1.004 1.492 15.610 1.00 95.31 102 GLU A O 1
ATOM 824 N N . PHE A 1 103 ? -1.370 0.393 13.681 1.00 94.62 103 PHE A N 1
ATOM 825 C CA . PHE A 1 103 ? -2.106 1.461 13.011 1.00 94.62 103 PHE A CA 1
ATOM 826 C C . PHE A 1 103 ? -3.393 1.838 13.763 1.00 94.62 103 PHE A C 1
ATOM 828 O O . PHE A 1 103 ? -3.683 3.015 13.976 1.00 94.62 103 PHE A O 1
ATOM 835 N N . ALA A 1 104 ? -4.149 0.852 14.257 1.00 93.44 104 ALA A N 1
ATOM 836 C CA . ALA A 1 104 ? -5.292 1.122 15.130 1.00 93.44 104 ALA A CA 1
ATOM 837 C C . ALA A 1 104 ? -4.861 1.856 16.417 1.00 93.44 104 ALA A C 1
ATOM 839 O O . ALA A 1 104 ? -5.541 2.776 16.880 1.00 93.44 104 ALA A O 1
ATOM 840 N N . GLY A 1 105 ? -3.695 1.493 16.964 1.00 90.81 105 GLY A N 1
ATOM 841 C CA . GLY A 1 105 ? -3.061 2.189 18.079 1.00 90.81 105 GLY A CA 1
ATOM 842 C C . GLY A 1 105 ? -2.800 3.669 17.790 1.00 90.81 105 GLY A C 1
ATOM 843 O O . GLY A 1 105 ? -3.173 4.511 18.608 1.00 90.81 105 GLY A O 1
ATOM 844 N N . THR A 1 106 ? -2.231 4.006 16.626 1.00 88.06 106 THR A N 1
ATOM 845 C CA . THR A 1 106 ? -1.920 5.401 16.253 1.00 88.06 106 THR A CA 1
ATOM 846 C C . THR A 1 106 ? -3.167 6.270 16.098 1.00 88.06 106 THR A C 1
ATOM 848 O O . THR A 1 106 ? -3.156 7.432 16.501 1.00 88.06 106 THR A O 1
ATOM 851 N N . LEU A 1 107 ? -4.271 5.702 15.601 1.00 85.31 107 LEU A N 1
ATOM 852 C CA . LEU A 1 107 ? -5.549 6.418 15.501 1.00 85.31 107 LEU A CA 1
ATOM 853 C C . LEU A 1 107 ? -6.117 6.776 16.884 1.00 85.31 107 LEU A C 1
ATOM 855 O O . LEU A 1 107 ? -6.643 7.869 17.081 1.00 85.31 107 LEU A O 1
ATOM 859 N N . SER A 1 108 ? -5.970 5.881 17.868 1.00 74.56 108 SER A N 1
ATOM 860 C CA . SER A 1 108 ? -6.490 6.096 19.227 1.00 74.56 108 SER A CA 1
ATOM 861 C C . SER A 1 108 ? -5.706 7.125 20.053 1.00 74.56 108 SER A C 1
ATOM 863 O O . SER A 1 108 ? -6.264 7.733 20.967 1.00 74.56 108 SER A O 1
ATOM 865 N N . THR A 1 109 ? -4.421 7.335 19.751 1.00 66.19 109 THR A N 1
ATOM 866 C CA . THR A 1 109 ? -3.549 8.256 20.498 1.00 66.19 109 THR A CA 1
ATOM 867 C C . THR A 1 109 ? -3.532 9.671 19.922 1.00 66.19 109 THR A C 1
ATOM 869 O O . THR A 1 109 ? -2.970 10.569 20.552 1.00 66.19 109 THR A O 1
ATOM 872 N N . GLY A 1 110 ? -4.134 9.892 18.745 1.00 58.72 110 GLY A N 1
ATOM 873 C CA . GLY A 1 110 ? -4.090 11.175 18.041 1.00 58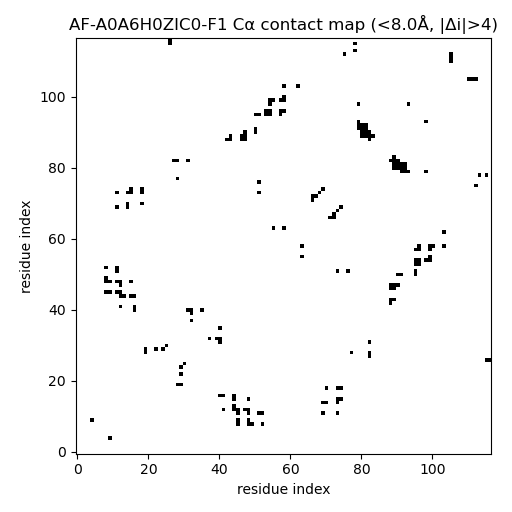.72 110 GLY A CA 1
ATOM 874 C C . GLY A 1 110 ? -2.674 11.598 17.637 1.00 58.72 110 GLY A C 1
ATOM 875 O O . GLY A 1 110 ? -2.444 12.776 17.360 1.00 58.72 110 GLY A O 1
ATOM 876 N N . GLN A 1 111 ? -1.708 10.672 17.648 1.00 46.81 111 GLN A N 1
ATOM 877 C CA . GLN A 1 111 ? -0.376 10.949 17.128 1.00 46.81 111 GLN A CA 1
ATOM 878 C C . GLN A 1 111 ? -0.434 10.952 15.597 1.00 46.81 111 GLN A C 1
ATOM 880 O O . GLN A 1 111 ? -1.090 10.080 15.023 1.00 46.81 111 GLN A O 1
ATOM 885 N N . PRO A 1 112 ? 0.238 11.905 14.927 1.00 47.22 112 PRO A N 1
ATOM 886 C CA . PRO A 1 112 ? 0.346 11.866 13.479 1.00 47.22 112 PRO A CA 1
ATOM 887 C C . PRO A 1 112 ? 0.975 10.533 13.066 1.00 47.22 112 PRO A C 1
ATOM 889 O O . PRO A 1 112 ? 1.923 10.060 13.702 1.00 47.22 112 PRO A O 1
ATOM 892 N N . THR A 1 113 ? 0.415 9.924 12.021 1.00 51.44 113 THR A N 1
ATOM 893 C CA . THR A 1 113 ? 1.031 8.809 11.292 1.00 51.44 113 THR A CA 1
ATOM 894 C C . THR A 1 113 ? 2.511 9.113 11.063 1.00 51.44 113 THR A C 1
ATOM 896 O O . THR A 1 113 ? 2.824 10.272 10.777 1.00 51.44 113 THR A O 1
ATOM 899 N N . PRO A 1 114 ? 3.420 8.130 11.220 1.00 45.72 114 PRO A N 1
ATOM 900 C CA . PRO A 1 114 ? 4.850 8.392 11.159 1.00 45.72 114 PRO A CA 1
ATOM 901 C C . PRO A 1 114 ? 5.173 9.097 9.843 1.00 45.72 114 PRO A C 1
ATOM 903 O O . PRO A 1 114 ? 4.944 8.541 8.770 1.00 45.72 114 PRO A O 1
ATOM 906 N N . GLU A 1 115 ? 5.637 10.345 9.938 1.00 46.72 115 GLU A N 1
ATOM 907 C CA . GLU A 1 115 ? 6.054 11.112 8.773 1.00 46.72 115 GLU A CA 1
ATOM 908 C C . GLU A 1 115 ? 7.166 10.344 8.072 1.00 46.72 115 GLU A C 1
ATOM 910 O O . GLU A 1 115 ? 8.154 9.930 8.689 1.00 46.72 115 GLU A O 1
ATOM 915 N N . THR A 1 116 ? 6.962 10.129 6.778 1.00 43.75 116 THR A N 1
ATOM 916 C CA . THR A 1 116 ? 7.904 9.476 5.889 1.00 43.75 116 THR A CA 1
ATOM 917 C C . THR A 1 116 ? 9.263 10.154 6.004 1.00 43.75 116 THR A C 1
ATOM 919 O O . THR A 1 116 ? 9.426 11.295 5.572 1.00 43.75 116 THR A O 1
ATOM 922 N N . THR A 1 1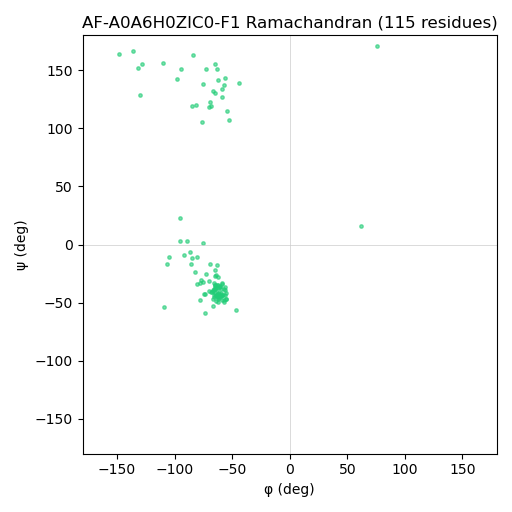17 ? 10.213 9.470 6.639 1.00 37.72 117 THR A N 1
ATOM 923 C CA . THR A 1 117 ? 11.611 9.904 6.739 1.00 37.72 117 THR A CA 1
ATOM 924 C C . THR A 1 117 ? 12.451 9.161 5.716 1.00 37.72 117 THR A C 1
ATOM 926 O O . THR A 1 117 ? 12.122 7.982 5.443 1.00 37.72 117 THR A O 1
#

Sequence (117 aa):
MAQALTLDHAHTALCIWEAWLETDTETAWTEYRDNRGAVQSRYACLHMAPQIEAVYAALSEEVRDGLCFDWEFVPSMLSYFSFSNFTEYPELVRPAVEIAAEFAGTLSTGQPTPETT

Solvent-accessible surface area (backbone atoms only — not comparable to full-atom values): 6826 Å² total; per-residue (Å²): 132,86,77,82,85,47,73,64,36,52,51,45,14,48,34,44,49,49,46,55,70,71,50,89,61,90,38,64,64,49,52,45,36,71,76,57,34,72,70,54,40,53,52,31,24,51,63,34,17,62,54,54,50,48,20,58,70,55,41,54,68,74,62,51,77,76,48,53,60,57,84,54,46,47,53,59,50,58,78,49,43,42,63,58,87,89,48,98,53,49,43,65,76,59,60,38,61,59,52,23,53,50,53,56,48,39,65,76,70,71,51,78,74,83,74,84,116

Nearest PDB structures (foldseek):
  5q0q-assembly2_C  TM=3.346E-01  e=9.493E+00  Homo sapiens
  5q1i-assembly1_A  TM=2.602E-01  e=7.180E+00  Homo sapiens

Organism: NCBI:txid648995